Protein AF-A0A386C8Z5-F1 (afdb_monomer_lite)

Sequence (98 aa):
MGLDPDLYPLLASSQTVTGGSNVIGLQDPTLDGLLRAARGPGTPPERAAAYAALQKQLAKGRYVLPLAFADESIVVRDTLQGAAISQVADRLIDFGMC

Radius of gyration: 17.67 Å; chains: 1; bounding box: 36×41×45 Å

pLDDT: mean 73.87, std 17.65, range [33.0, 93.44]

Secondary structure (DSSP, 8-state):
-------HHHH-GGGSSTT-S-TT----HHHHHHHHHHTS---HHHHHHHHHHHHHHHTTS-------PPP------TT--S-----TTS--------

Foldseek 3Di:
DWDDDQCCQQAALVQLDVPGNVVLNHDDVVLNVLSCQLPDDDDPVSNVVSVVVNVVVVVVDPSDDCPDDDDDDDDDDPPDDDDDDDDPRDDDDDPDDD

Structure (mmCIF, N/CA/C/O backbone):
data_AF-A0A386C8Z5-F1
#
_entry.id   AF-A0A386C8Z5-F1
#
loop_
_atom_site.group_PDB
_atom_site.id
_atom_site.type_symbol
_atom_site.label_atom_id
_atom_site.label_alt_id
_atom_site.label_comp_id
_atom_site.label_asym_id
_atom_site.label_entity_id
_atom_site.label_seq_id
_atom_site.pdbx_PDB_ins_code
_atom_site.Cartn_x
_atom_site.Cartn_y
_atom_site.Cartn_z
_atom_site.occupancy
_atom_site.B_iso_or_equiv
_atom_site.auth_seq_id
_atom_site.auth_comp_id
_atom_site.auth_asym_id
_atom_site.auth_atom_id
_atom_site.pdbx_PDB_model_num
ATOM 1 N N . MET A 1 1 ? -14.248 13.369 -0.436 1.00 38.34 1 MET A N 1
ATOM 2 C CA . MET A 1 1 ? -13.392 12.955 -1.570 1.00 38.34 1 MET A CA 1
ATOM 3 C C . MET A 1 1 ? -12.154 12.343 -0.944 1.00 38.34 1 MET A C 1
ATOM 5 O O . MET A 1 1 ? -11.332 13.094 -0.443 1.00 38.34 1 MET A O 1
ATOM 9 N N . GLY A 1 2 ? -12.129 11.016 -0.807 1.00 48.78 2 GLY A N 1
ATOM 10 C CA . GLY A 1 2 ? -11.184 10.321 0.070 1.00 48.78 2 GLY A CA 1
ATOM 11 C C . GLY A 1 2 ? -9.733 10.498 -0.365 1.00 48.78 2 GLY A C 1
ATOM 12 O O . GLY A 1 2 ? -9.433 10.443 -1.558 1.00 48.78 2 GLY A O 1
ATOM 13 N N . LEU A 1 3 ? -8.858 10.726 0.614 1.00 58.91 3 LEU A N 1
ATOM 14 C CA . LEU A 1 3 ? -7.425 10.517 0.463 1.00 58.91 3 LEU A CA 1
ATOM 15 C C . LEU A 1 3 ? -7.232 9.030 0.165 1.00 58.91 3 LEU A C 1
ATOM 17 O O . LEU A 1 3 ? -7.591 8.180 0.979 1.00 58.91 3 LEU A O 1
ATOM 21 N N . ASP A 1 4 ? -6.744 8.710 -1.028 1.00 68.88 4 ASP A N 1
ATOM 22 C CA . ASP A 1 4 ? -6.386 7.334 -1.3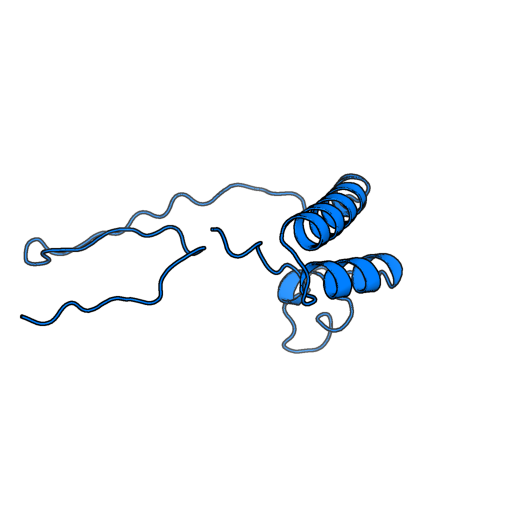33 1.00 68.88 4 ASP A CA 1
ATOM 23 C C . ASP A 1 4 ? -5.258 6.898 -0.365 1.00 68.88 4 ASP A C 1
ATOM 25 O O . ASP A 1 4 ? -4.327 7.680 -0.136 1.00 68.88 4 ASP A O 1
ATOM 29 N N . PRO A 1 5 ? -5.330 5.701 0.244 1.00 75.31 5 PRO A N 1
ATOM 30 C CA . PRO A 1 5 ? -4.392 5.297 1.288 1.00 75.31 5 PRO A CA 1
ATOM 31 C C . PRO A 1 5 ? -2.971 5.111 0.737 1.00 75.31 5 PRO A C 1
ATOM 33 O O . PRO A 1 5 ? -2.735 4.246 -0.107 1.00 75.31 5 PRO A O 1
ATOM 36 N N . ASP A 1 6 ? -2.007 5.880 1.256 1.00 84.38 6 ASP A N 1
ATOM 37 C CA . ASP A 1 6 ? -0.601 5.787 0.847 1.00 84.38 6 ASP A CA 1
ATOM 38 C C . ASP A 1 6 ? 0.078 4.554 1.467 1.00 84.38 6 ASP A C 1
ATOM 40 O O . ASP A 1 6 ? 0.386 4.512 2.659 1.00 84.38 6 ASP A O 1
ATOM 44 N N . LEU A 1 7 ? 0.332 3.541 0.635 1.00 86.62 7 LEU A N 1
ATOM 45 C CA . LEU A 1 7 ? 1.005 2.300 1.032 1.00 86.62 7 LEU A CA 1
ATOM 46 C C . LEU A 1 7 ? 2.537 2.383 0.952 1.00 86.62 7 LEU A C 1
ATOM 48 O O . LEU A 1 7 ? 3.219 1.437 1.358 1.00 86.62 7 LEU A O 1
ATOM 52 N N . TYR A 1 8 ? 3.099 3.482 0.434 1.00 89.06 8 TYR A N 1
ATOM 53 C CA . TYR A 1 8 ? 4.544 3.629 0.254 1.00 89.06 8 TYR A CA 1
ATOM 54 C C . TYR A 1 8 ? 5.342 3.387 1.549 1.00 89.06 8 TYR A C 1
ATOM 56 O O . TYR A 1 8 ? 6.312 2.627 1.490 1.00 89.06 8 TYR A O 1
ATOM 64 N N . PRO A 1 9 ? 4.962 3.944 2.722 1.00 87.81 9 PRO A N 1
ATOM 65 C CA . PRO A 1 9 ? 5.714 3.731 3.962 1.00 87.81 9 PRO A CA 1
ATOM 66 C C . PRO A 1 9 ? 5.798 2.258 4.382 1.00 87.81 9 PRO A C 1
ATOM 68 O O . PRO A 1 9 ? 6.782 1.847 4.989 1.00 87.81 9 PRO A O 1
ATOM 71 N N . LEU A 1 10 ? 4.787 1.455 4.041 1.00 86.75 10 LEU A N 1
ATOM 72 C CA . LEU A 1 10 ? 4.677 0.064 4.479 1.00 86.75 10 LEU A CA 1
ATOM 73 C C . LEU A 1 10 ? 5.362 -0.921 3.529 1.00 86.75 10 LEU A C 1
ATOM 75 O O . LEU A 1 10 ? 5.848 -1.954 3.980 1.00 86.75 10 LEU A O 1
ATOM 79 N N . LEU A 1 11 ? 5.375 -0.636 2.222 1.00 88.06 11 LEU A N 1
ATOM 80 C CA . LEU A 1 11 ? 5.729 -1.632 1.202 1.00 88.06 11 LEU A CA 1
ATOM 81 C C . LEU A 1 11 ? 6.925 -1.263 0.324 1.00 88.06 11 LEU A C 1
ATOM 83 O O . LEU A 1 11 ? 7.456 -2.145 -0.346 1.00 88.06 11 LEU A O 1
ATOM 87 N N . ALA A 1 12 ? 7.352 0.003 0.288 1.00 90.38 12 ALA A N 1
ATOM 88 C CA . ALA A 1 12 ? 8.450 0.395 -0.590 1.00 90.38 12 ALA A CA 1
ATOM 89 C C . ALA A 1 12 ? 9.769 -0.264 -0.159 1.00 90.38 12 ALA A C 1
ATOM 91 O O . ALA A 1 12 ? 10.078 -0.336 1.035 1.00 90.38 12 ALA A O 1
ATOM 92 N N . SER A 1 13 ? 10.604 -0.664 -1.119 1.00 89.56 13 SER A N 1
ATOM 93 C CA . SER A 1 13 ? 11.907 -1.290 -0.840 1.00 89.56 13 SER A CA 1
ATOM 94 C C . SER A 1 13 ? 12.821 -0.362 -0.032 1.00 89.56 13 SER A C 1
ATOM 96 O O . SER A 1 13 ? 13.585 -0.800 0.820 1.00 89.56 13 SER A O 1
ATOM 98 N N . SER A 1 14 ? 12.696 0.957 -0.228 1.00 88.12 14 SER A N 1
ATOM 99 C CA . SER A 1 14 ? 13.428 1.967 0.559 1.00 88.12 14 SER A CA 1
ATOM 100 C C . SER A 1 14 ? 13.106 1.952 2.061 1.00 88.12 14 SER A C 1
ATOM 102 O O . SER A 1 14 ? 13.820 2.572 2.843 1.00 88.12 14 SER A O 1
ATOM 104 N N . GLN A 1 15 ? 12.036 1.268 2.471 1.00 89.88 15 GLN A N 1
ATOM 105 C CA . GLN A 1 15 ? 11.581 1.184 3.857 1.00 89.88 15 GLN A CA 1
ATOM 106 C C . GLN A 1 15 ? 12.059 -0.093 4.568 1.00 89.88 15 GLN A C 1
ATOM 108 O O . GLN A 1 15 ? 11.593 -0.363 5.670 1.00 89.88 15 GLN A O 1
ATOM 113 N N . THR A 1 16 ? 12.975 -0.879 3.980 1.00 84.12 16 THR A N 1
ATOM 114 C CA . THR A 1 16 ? 13.557 -2.078 4.625 1.00 84.12 16 THR A CA 1
ATOM 115 C C . THR A 1 16 ? 14.782 -1.775 5.498 1.00 84.12 16 THR A C 1
ATOM 117 O O . THR A 1 16 ? 15.369 -2.686 6.078 1.00 84.12 16 THR A O 1
ATOM 120 N N . VAL A 1 17 ? 15.234 -0.518 5.545 1.00 83.00 17 VAL A N 1
ATOM 121 C CA . VAL A 1 17 ? 16.381 -0.086 6.363 1.00 83.00 17 VAL A CA 1
ATOM 122 C C . VAL A 1 17 ? 15.991 0.063 7.835 1.00 83.00 17 VAL A C 1
ATOM 124 O O . VAL A 1 17 ? 14.812 0.202 8.153 1.00 83.00 17 VAL A O 1
ATOM 127 N N . THR A 1 18 ? 16.972 0.078 8.743 1.00 71.69 18 THR A N 1
ATOM 128 C CA . THR A 1 18 ? 16.745 0.323 10.178 1.00 71.69 18 THR A CA 1
ATOM 129 C C . THR A 1 18 ? 15.896 1.585 10.384 1.00 71.69 18 THR A C 1
ATOM 131 O O . THR A 1 18 ? 16.317 2.678 10.013 1.00 71.69 18 THR A O 1
ATOM 134 N N . GLY A 1 19 ? 14.705 1.427 10.974 1.00 73.94 19 GLY A N 1
ATOM 135 C CA . GLY A 1 19 ? 13.735 2.509 11.198 1.00 73.94 19 GLY A CA 1
ATOM 136 C C . GLY A 1 19 ? 12.646 2.659 10.124 1.00 73.94 19 GLY A C 1
ATOM 137 O O . GLY A 1 19 ? 11.739 3.467 10.306 1.00 73.94 19 GLY A O 1
ATOM 138 N N . GLY A 1 20 ? 12.699 1.895 9.031 1.00 80.00 20 GLY A N 1
ATOM 139 C CA . GLY A 1 20 ? 11.635 1.823 8.027 1.00 80.00 20 GLY A CA 1
ATOM 140 C C . GLY A 1 20 ? 10.514 0.849 8.412 1.00 80.00 20 GLY A C 1
ATOM 141 O O . GLY A 1 20 ? 10.702 -0.036 9.247 1.00 80.00 20 GLY A O 1
ATOM 142 N N . SER A 1 21 ? 9.326 1.024 7.820 1.00 85.62 21 SER A N 1
ATOM 143 C CA . SER A 1 21 ? 8.121 0.254 8.193 1.00 85.62 21 SER A CA 1
ATOM 144 C C . SER A 1 21 ? 7.861 -0.983 7.322 1.00 85.62 21 SER A C 1
ATOM 146 O O . SER A 1 21 ? 6.912 -1.724 7.578 1.00 85.62 21 SER A O 1
ATOM 148 N N . ASN A 1 22 ? 8.716 -1.262 6.331 1.00 82.88 22 ASN A N 1
ATOM 149 C CA . ASN A 1 22 ? 8.653 -2.496 5.546 1.00 82.88 22 ASN A CA 1
ATOM 150 C C . ASN A 1 22 ? 9.363 -3.631 6.297 1.00 82.88 22 ASN A C 1
ATOM 152 O O . ASN A 1 22 ? 10.487 -4.032 5.989 1.00 82.88 22 ASN A O 1
ATOM 156 N N . VAL A 1 23 ? 8.671 -4.141 7.315 1.00 82.25 23 VAL A N 1
ATOM 157 C CA . VAL A 1 23 ? 9.150 -5.205 8.212 1.00 82.25 23 VAL A CA 1
ATOM 158 C C . VAL A 1 23 ? 9.202 -6.585 7.552 1.00 82.25 23 VAL A C 1
ATOM 160 O O . VAL A 1 23 ? 9.830 -7.497 8.081 1.00 82.25 23 VAL A O 1
ATOM 163 N N . ILE A 1 24 ? 8.558 -6.744 6.392 1.00 81.94 24 ILE A N 1
ATOM 164 C CA . ILE A 1 24 ? 8.550 -7.993 5.618 1.00 81.94 24 ILE A CA 1
ATOM 165 C C . ILE A 1 24 ? 9.759 -8.113 4.678 1.00 81.94 24 ILE A C 1
ATOM 167 O O . ILE A 1 24 ? 9.928 -9.149 4.038 1.00 81.94 24 ILE A O 1
ATOM 171 N N . GLY A 1 25 ? 10.595 -7.072 4.576 1.00 82.31 25 GLY A N 1
ATOM 172 C CA . GLY A 1 25 ? 11.783 -7.080 3.721 1.00 82.31 25 GLY A CA 1
ATOM 173 C C . GLY A 1 25 ? 11.463 -7.094 2.224 1.00 82.31 25 GLY A C 1
ATOM 174 O O . GLY A 1 25 ? 12.264 -7.591 1.435 1.00 82.31 25 GLY A O 1
ATOM 175 N N . LEU A 1 26 ? 10.293 -6.588 1.821 1.00 85.06 26 LEU A N 1
ATOM 176 C CA . LEU A 1 26 ? 9.858 -6.608 0.427 1.00 85.06 26 LEU A CA 1
ATOM 177 C C . LEU A 1 26 ? 10.760 -5.719 -0.433 1.00 85.06 26 LEU A C 1
ATOM 179 O O . LEU A 1 26 ? 10.887 -4.527 -0.163 1.00 85.06 26 LEU A O 1
ATOM 183 N N . GLN A 1 27 ? 11.353 -6.304 -1.474 1.00 87.50 27 GLN A N 1
ATOM 184 C CA . GLN A 1 27 ? 12.177 -5.601 -2.452 1.00 87.50 27 GLN A CA 1
ATOM 185 C C . GLN A 1 27 ? 11.688 -5.917 -3.867 1.00 87.50 27 GLN A C 1
ATOM 187 O O . GLN A 1 27 ? 12.002 -6.966 -4.426 1.00 87.50 27 GLN A O 1
ATOM 192 N N . ASP A 1 28 ? 10.891 -5.015 -4.437 1.00 88.12 28 ASP A N 1
ATOM 193 C CA . ASP A 1 28 ? 10.344 -5.152 -5.789 1.00 88.12 28 ASP A CA 1
ATOM 194 C C . ASP A 1 28 ? 10.371 -3.783 -6.499 1.00 88.12 28 ASP A C 1
ATOM 196 O O . ASP A 1 28 ? 9.550 -2.909 -6.202 1.00 88.12 28 ASP A O 1
ATOM 200 N N . PRO A 1 29 ? 11.286 -3.571 -7.465 1.00 89.56 29 PRO A N 1
ATOM 201 C CA . PRO A 1 29 ? 11.421 -2.287 -8.150 1.00 89.56 29 PRO A CA 1
ATOM 202 C C . PRO A 1 29 ? 10.215 -1.950 -9.041 1.00 89.56 29 PRO A C 1
ATOM 204 O O . PRO A 1 29 ? 9.946 -0.773 -9.296 1.00 89.56 29 PRO A O 1
ATOM 207 N N . THR A 1 30 ? 9.473 -2.962 -9.506 1.00 90.06 30 THR A N 1
ATOM 208 C CA . THR A 1 30 ? 8.235 -2.758 -10.272 1.00 90.06 30 THR A CA 1
ATOM 209 C C . THR A 1 30 ? 7.145 -2.232 -9.346 1.00 90.06 30 THR A C 1
ATOM 211 O O . THR A 1 30 ? 6.469 -1.254 -9.674 1.00 90.06 30 THR A O 1
ATOM 214 N N . LEU A 1 31 ? 7.014 -2.833 -8.160 1.00 90.44 31 LEU A N 1
ATOM 215 C CA . LEU A 1 31 ? 6.092 -2.362 -7.131 1.00 90.44 31 LEU A CA 1
ATOM 216 C C . LEU A 1 31 ? 6.456 -0.954 -6.637 1.00 90.44 31 LEU A C 1
ATOM 218 O O . LEU A 1 31 ? 5.568 -0.115 -6.518 1.00 90.44 31 LEU A O 1
ATOM 222 N N . ASP A 1 32 ? 7.741 -0.647 -6.445 1.00 91.25 32 ASP A N 1
ATOM 223 C CA . ASP A 1 32 ? 8.203 0.701 -6.079 1.00 91.25 32 ASP A CA 1
ATOM 224 C C . ASP A 1 32 ? 7.805 1.764 -7.115 1.00 91.25 32 ASP A C 1
ATOM 226 O O . ASP A 1 32 ? 7.487 2.907 -6.772 1.00 91.25 32 ASP A O 1
ATOM 230 N N . GLY A 1 33 ? 7.820 1.409 -8.404 1.00 93.00 33 GLY A N 1
ATOM 231 C CA . GLY A 1 33 ? 7.306 2.261 -9.476 1.00 93.00 33 GLY A CA 1
ATOM 232 C C . GLY A 1 33 ? 5.817 2.570 -9.306 1.00 93.00 33 GLY A C 1
ATOM 233 O O . GLY A 1 33 ? 5.418 3.733 -9.365 1.00 93.00 33 GLY A O 1
ATOM 234 N N . LEU A 1 34 ? 5.011 1.545 -9.027 1.00 92.94 34 LEU A N 1
ATOM 235 C CA . LEU A 1 34 ? 3.563 1.676 -8.840 1.00 92.94 34 LEU A CA 1
ATOM 236 C C . LEU A 1 34 ? 3.201 2.446 -7.563 1.00 92.94 34 LEU A C 1
ATOM 238 O O . LEU A 1 34 ? 2.309 3.290 -7.600 1.00 92.94 34 LEU A O 1
ATOM 242 N N . LEU A 1 35 ? 3.920 2.215 -6.461 1.00 91.75 35 LEU A N 1
ATOM 243 C CA . LEU A 1 35 ? 3.740 2.948 -5.204 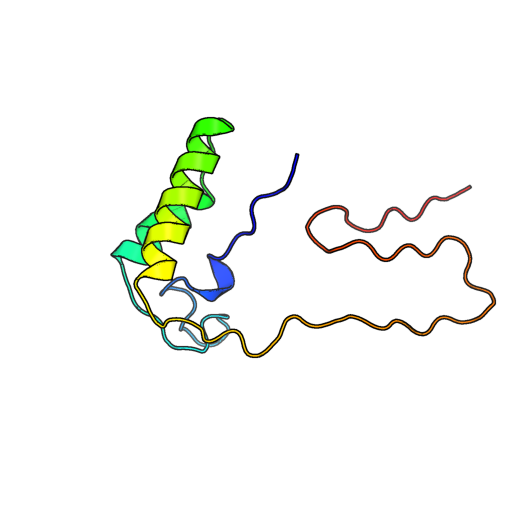1.00 91.75 35 LEU A CA 1
ATOM 244 C C . LEU A 1 35 ? 4.018 4.446 -5.385 1.00 91.75 35 LEU A C 1
ATOM 246 O O . LEU A 1 35 ? 3.254 5.279 -4.902 1.00 91.75 35 LEU A O 1
ATOM 250 N N . ARG A 1 36 ? 5.076 4.809 -6.126 1.00 93.44 36 ARG A N 1
ATOM 251 C CA . ARG A 1 36 ? 5.368 6.216 -6.457 1.00 93.44 36 ARG A CA 1
ATOM 252 C C . ARG A 1 36 ? 4.308 6.840 -7.358 1.00 93.44 36 ARG A C 1
ATOM 254 O O . ARG A 1 36 ? 3.950 7.993 -7.140 1.00 93.44 36 ARG A O 1
ATOM 261 N N . ALA A 1 37 ? 3.807 6.097 -8.343 1.00 90.88 37 ALA A N 1
ATOM 262 C CA . ALA A 1 37 ? 2.764 6.584 -9.241 1.00 90.88 37 ALA A CA 1
ATOM 263 C C . ALA A 1 37 ? 1.437 6.831 -8.503 1.00 90.88 37 ALA A C 1
ATOM 265 O O . ALA A 1 37 ? 0.807 7.860 -8.719 1.00 90.88 37 ALA A O 1
ATOM 266 N N . ALA A 1 38 ? 1.041 5.931 -7.596 1.00 89.19 38 ALA A N 1
ATOM 267 C CA . ALA A 1 38 ? -0.208 6.043 -6.840 1.00 89.19 38 ALA A CA 1
ATOM 268 C C . ALA A 1 38 ? -0.243 7.265 -5.902 1.00 89.19 38 ALA A C 1
ATOM 270 O O . ALA A 1 38 ? -1.287 7.894 -5.753 1.00 89.19 38 ALA A O 1
ATOM 271 N N . ARG A 1 39 ? 0.899 7.647 -5.313 1.00 88.62 39 ARG A N 1
ATOM 272 C CA . ARG A 1 39 ? 1.018 8.850 -4.464 1.00 88.62 39 ARG A CA 1
ATOM 273 C C . ARG A 1 39 ? 1.335 10.140 -5.230 1.00 88.62 39 ARG A C 1
ATOM 275 O O . ARG A 1 39 ? 1.455 11.201 -4.616 1.00 88.62 39 ARG A O 1
ATOM 282 N N . GLY A 1 40 ? 1.563 10.043 -6.538 1.00 85.81 40 GLY A N 1
ATOM 283 C CA . GLY A 1 40 ? 1.888 11.184 -7.385 1.00 85.81 40 GLY A CA 1
ATOM 284 C C . GLY A 1 40 ? 0.690 12.122 -7.584 1.00 85.81 40 GLY A C 1
ATOM 285 O O . GLY A 1 40 ? -0.461 11.719 -7.399 1.00 85.81 40 GLY A O 1
ATOM 286 N N . PRO A 1 41 ? 0.930 13.386 -7.970 1.00 86.00 41 PRO A N 1
ATOM 287 C CA . PRO A 1 41 ? -0.147 14.295 -8.341 1.00 86.00 41 PRO A CA 1
ATOM 288 C C . PRO A 1 41 ? -0.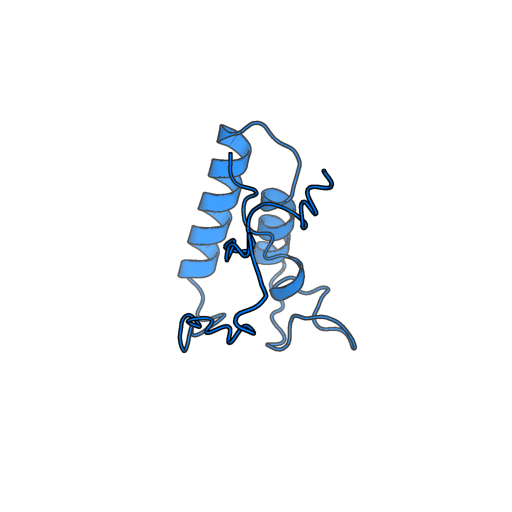859 13.807 -9.614 1.00 86.00 41 PRO A C 1
ATOM 290 O O . PRO A 1 41 ? -0.237 13.220 -10.496 1.00 86.00 41 PRO A O 1
ATOM 293 N N . GLY A 1 42 ? -2.156 14.093 -9.729 1.00 86.06 42 GLY A N 1
ATOM 294 C CA . GLY A 1 42 ? -2.953 13.751 -10.906 1.00 86.06 42 GLY A CA 1
ATOM 295 C C . GLY A 1 42 ? -4.424 14.121 -10.743 1.00 86.06 42 GLY A C 1
ATOM 296 O O . GLY A 1 42 ? -4.906 14.377 -9.633 1.00 86.06 42 GLY A O 1
ATOM 297 N N . THR A 1 43 ? -5.151 14.142 -11.855 1.00 88.88 43 THR A N 1
ATOM 298 C CA . THR A 1 43 ? -6.611 14.268 -11.867 1.00 88.88 43 THR A CA 1
ATOM 299 C C . THR A 1 43 ? -7.264 13.051 -11.189 1.00 88.88 43 THR A C 1
ATOM 301 O O . THR A 1 43 ? -6.658 11.978 -11.122 1.00 88.88 43 THR A O 1
ATOM 304 N N . PRO A 1 44 ? -8.512 13.159 -10.691 1.00 86.81 44 PRO A N 1
ATOM 305 C CA . PRO A 1 44 ? -9.215 12.022 -10.093 1.0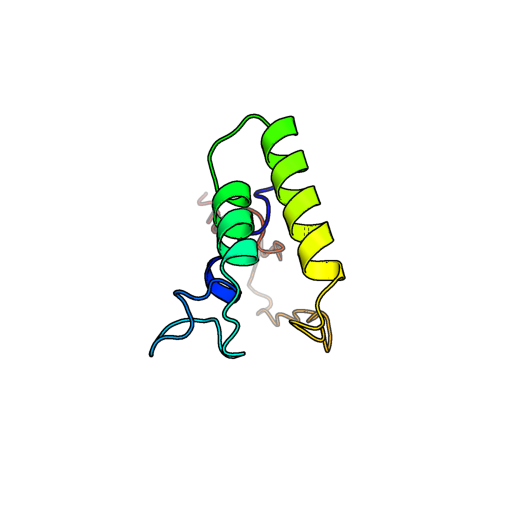0 86.81 44 PRO A CA 1
ATOM 306 C C . PRO A 1 44 ? -9.189 10.717 -10.922 1.00 86.81 44 PRO A C 1
ATOM 308 O O . PRO A 1 44 ? -8.888 9.676 -10.336 1.00 86.81 44 PRO A O 1
ATOM 311 N N . PRO A 1 45 ? -9.437 10.718 -12.252 1.00 87.94 45 PRO A N 1
ATOM 312 C CA . PRO A 1 45 ? -9.355 9.490 -13.045 1.00 87.94 45 PRO A CA 1
ATOM 313 C C . PRO A 1 45 ? -7.926 8.942 -13.174 1.00 87.94 45 PRO A C 1
ATOM 315 O O . PRO A 1 45 ? -7.747 7.725 -13.180 1.00 87.94 45 PRO A O 1
ATOM 318 N N . GLU A 1 46 ? -6.906 9.802 -13.234 1.00 89.31 46 GLU A N 1
ATOM 319 C CA . GLU A 1 46 ? -5.502 9.372 -13.294 1.00 89.31 46 GLU A CA 1
ATOM 320 C C . GLU A 1 46 ? -5.071 8.697 -11.990 1.00 89.31 46 GLU A C 1
ATOM 322 O O . GLU A 1 46 ? -4.471 7.621 -12.025 1.00 89.31 46 GLU A O 1
ATOM 327 N N . ARG A 1 47 ? -5.444 9.270 -10.836 1.00 86.81 47 ARG A N 1
ATOM 328 C CA . ARG A 1 47 ? -5.157 8.648 -9.536 1.00 86.81 47 ARG A CA 1
ATOM 329 C C . ARG A 1 47 ? -5.880 7.316 -9.378 1.00 86.81 47 ARG A C 1
ATOM 331 O O . ARG A 1 47 ? -5.262 6.336 -8.972 1.00 86.81 47 ARG A O 1
ATOM 338 N N . ALA A 1 48 ? -7.157 7.251 -9.758 1.00 87.44 48 ALA A N 1
ATOM 339 C CA . ALA A 1 48 ? -7.929 6.011 -9.719 1.00 87.44 48 ALA A CA 1
ATOM 340 C C . ALA A 1 48 ? -7.294 4.912 -10.591 1.00 87.44 48 ALA A C 1
ATOM 342 O O . ALA A 1 48 ? -7.199 3.760 -10.165 1.00 87.44 48 ALA A O 1
ATOM 343 N N . ALA A 1 49 ? -6.805 5.258 -11.786 1.00 91.69 49 ALA A N 1
ATOM 344 C CA . ALA A 1 49 ? -6.100 4.318 -12.653 1.00 91.69 49 ALA A CA 1
ATOM 345 C C . ALA A 1 49 ? -4.764 3.851 -12.047 1.00 91.69 49 ALA A C 1
ATOM 347 O O . ALA A 1 49 ? -4.465 2.653 -12.083 1.00 91.69 49 ALA A O 1
ATOM 348 N N . ALA A 1 50 ? -3.988 4.763 -11.450 1.00 91.31 50 ALA A N 1
ATOM 349 C CA . ALA A 1 50 ? -2.732 4.439 -10.773 1.00 91.31 50 ALA A CA 1
ATOM 350 C C . ALA A 1 50 ? -2.955 3.498 -9.575 1.00 91.31 50 ALA A C 1
ATOM 352 O O . ALA A 1 50 ? -2.2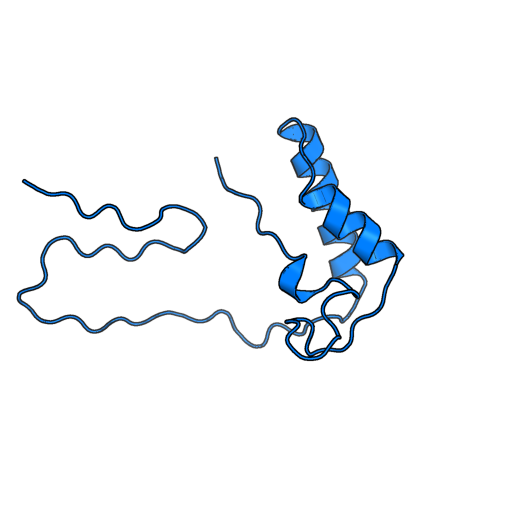69 2.481 -9.445 1.00 91.31 50 ALA A O 1
ATOM 353 N N . TYR A 1 51 ? -3.974 3.768 -8.755 1.00 89.38 51 TYR A N 1
ATOM 354 C CA . TYR A 1 51 ? -4.361 2.895 -7.646 1.00 89.38 51 TYR A CA 1
ATOM 355 C C . TYR A 1 51 ? -4.878 1.536 -8.116 1.00 89.38 51 TYR A C 1
ATOM 357 O O . TYR A 1 51 ? -4.495 0.511 -7.555 1.00 89.38 51 TYR A O 1
ATOM 365 N N . ALA A 1 52 ? -5.690 1.489 -9.174 1.00 91.00 52 ALA A N 1
ATOM 366 C CA . ALA A 1 52 ? -6.161 0.225 -9.733 1.00 91.00 52 ALA A CA 1
ATOM 367 C C . ALA A 1 52 ? -5.000 -0.637 -10.263 1.00 91.00 52 ALA A C 1
ATOM 369 O O . ALA A 1 52 ? -5.016 -1.861 -10.119 1.00 91.00 52 ALA A O 1
ATOM 370 N N . ALA A 1 53 ? -3.977 -0.021 -10.863 1.00 92.31 53 ALA A N 1
ATOM 371 C CA . ALA A 1 53 ? -2.769 -0.722 -11.293 1.00 92.31 53 ALA A CA 1
ATOM 372 C C . ALA A 1 53 ? -1.972 -1.273 -10.098 1.00 92.31 53 ALA A C 1
ATOM 374 O O . ALA A 1 53 ? -1.571 -2.440 -10.120 1.00 92.31 53 ALA A O 1
ATOM 375 N N . LEU A 1 54 ? -1.813 -0.475 -9.036 1.00 90.25 54 LEU A N 1
ATOM 376 C CA . LEU A 1 54 ? -1.183 -0.902 -7.786 1.00 90.25 54 LEU A CA 1
ATOM 377 C C . LEU A 1 54 ? -1.930 -2.088 -7.154 1.00 90.25 54 LEU A C 1
ATOM 379 O O . LEU A 1 54 ? -1.318 -3.111 -6.860 1.00 90.25 54 LEU A O 1
ATOM 383 N N . GLN A 1 55 ? -3.256 -2.005 -7.024 1.00 87.69 55 GLN A N 1
ATOM 384 C CA . GLN A 1 55 ? -4.087 -3.081 -6.470 1.00 87.69 55 GLN A CA 1
ATOM 385 C C . GLN A 1 55 ? -3.977 -4.377 -7.280 1.00 87.69 55 GLN A C 1
ATOM 387 O O . GLN A 1 55 ? -3.830 -5.454 -6.705 1.00 87.69 55 GLN A O 1
ATOM 392 N N . LYS A 1 56 ? -3.985 -4.288 -8.617 1.00 89.75 56 LYS A N 1
ATOM 393 C CA . LYS A 1 56 ? -3.787 -5.453 -9.493 1.00 89.75 56 LYS A CA 1
ATOM 394 C C . LYS A 1 56 ? -2.425 -6.108 -9.289 1.00 89.75 56 LYS A C 1
ATOM 396 O O . LYS A 1 56 ? -2.333 -7.326 -9.405 1.00 89.75 56 LYS A O 1
ATOM 401 N N . GLN A 1 57 ? -1.375 -5.330 -9.026 1.00 88.12 57 GLN A N 1
ATOM 402 C CA . GLN A 1 57 ? -0.055 -5.888 -8.735 1.00 88.12 57 GLN A CA 1
ATOM 403 C C . GLN A 1 57 ? -0.020 -6.540 -7.350 1.00 88.12 57 GLN A C 1
ATOM 405 O O . GLN A 1 57 ? 0.460 -7.663 -7.222 1.00 88.12 57 GLN A O 1
ATOM 410 N N . LEU A 1 58 ? -0.589 -5.886 -6.335 1.00 84.62 58 LEU A N 1
ATOM 411 C CA . LEU A 1 58 ? -0.665 -6.426 -4.977 1.00 84.62 58 LEU A CA 1
ATOM 412 C C . LEU A 1 58 ? -1.460 -7.735 -4.919 1.00 84.62 58 LEU A C 1
ATOM 414 O O . LEU A 1 58 ? -1.042 -8.659 -4.233 1.00 84.62 58 LEU A O 1
ATOM 418 N N . ALA A 1 59 ? -2.539 -7.859 -5.696 1.00 83.56 59 ALA A N 1
ATOM 419 C CA . ALA A 1 59 ? -3.348 -9.077 -5.770 1.00 83.56 59 ALA A CA 1
ATOM 420 C C . ALA A 1 59 ? -2.604 -10.2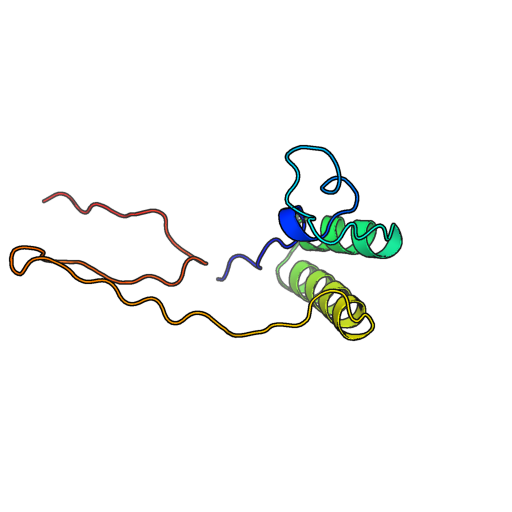90 -6.364 1.00 83.56 59 ALA A C 1
ATOM 422 O O . ALA A 1 59 ? -3.019 -11.428 -6.150 1.00 83.56 59 ALA A O 1
ATOM 423 N N . LYS A 1 60 ? -1.518 -10.072 -7.120 1.00 81.75 60 LYS A N 1
ATOM 424 C CA . LYS A 1 60 ? -0.702 -11.161 -7.686 1.00 81.75 60 LYS A CA 1
ATOM 425 C C . LYS A 1 60 ? 0.289 -11.737 -6.680 1.00 81.75 60 LYS A C 1
ATOM 427 O O . LYS A 1 60 ? 0.690 -12.889 -6.825 1.00 81.75 60 LYS A O 1
ATOM 432 N N . GLY A 1 61 ? 0.724 -10.941 -5.707 1.00 68.12 61 GLY A N 1
ATOM 433 C CA . GLY A 1 61 ? 1.713 -11.365 -4.726 1.00 68.12 61 GLY A CA 1
ATOM 434 C C . GLY A 1 61 ? 1.084 -11.762 -3.397 1.00 68.12 61 GLY A C 1
ATOM 435 O O . GLY A 1 61 ? 0.079 -11.210 -2.965 1.00 68.12 61 GLY A O 1
ATOM 436 N N . ARG A 1 62 ? 1.720 -12.700 -2.693 1.00 65.69 62 ARG A N 1
ATOM 437 C CA . ARG A 1 62 ? 1.425 -12.992 -1.279 1.00 65.69 62 ARG A CA 1
ATOM 438 C C . ARG A 1 62 ? 2.309 -12.116 -0.388 1.00 65.69 62 ARG A C 1
ATOM 440 O O . ARG A 1 62 ? 3.128 -12.637 0.358 1.00 65.69 62 ARG A O 1
ATOM 447 N N . TYR A 1 63 ? 2.200 -10.794 -0.527 1.00 64.81 63 TYR A N 1
ATOM 448 C CA . TYR A 1 63 ? 3.063 -9.843 0.191 1.00 64.81 63 TYR A CA 1
ATOM 449 C C . TYR A 1 63 ? 2.658 -9.672 1.659 1.00 64.81 63 TYR A C 1
ATOM 451 O O . TYR A 1 63 ? 3.509 -9.569 2.534 1.00 64.81 63 TYR A O 1
ATOM 459 N N . VAL A 1 64 ? 1.355 -9.674 1.936 1.00 61.53 64 VAL A N 1
ATOM 460 C CA . VAL A 1 64 ? 0.795 -9.541 3.283 1.00 61.53 64 VAL A CA 1
ATOM 461 C C . VAL A 1 64 ? -0.375 -10.508 3.387 1.00 61.53 64 VAL A C 1
ATOM 463 O O . VAL A 1 64 ? -1.199 -10.573 2.476 1.00 61.53 64 VAL A O 1
ATOM 466 N N . LEU A 1 65 ? -0.443 -11.270 4.477 1.00 56.34 65 LEU A N 1
ATOM 467 C CA . LEU A 1 65 ? -1.631 -12.040 4.831 1.00 56.34 65 LEU A CA 1
ATOM 468 C C . LEU A 1 65 ? -2.415 -11.214 5.861 1.00 56.34 65 LEU A C 1
ATOM 470 O O . LEU A 1 65 ? -1.961 -11.118 7.003 1.00 56.34 65 LEU A O 1
ATOM 474 N N . PRO A 1 66 ? -3.544 -10.580 5.496 1.00 56.50 66 PRO A N 1
ATOM 475 C CA . PRO A 1 66 ? -4.346 -9.848 6.465 1.00 56.50 66 PRO A CA 1
ATOM 476 C C . PRO A 1 66 ? -4.906 -10.845 7.483 1.00 56.50 66 PRO A C 1
ATOM 478 O O . PRO A 1 66 ? -5.702 -11.711 7.127 1.00 56.50 66 PRO A O 1
ATOM 481 N N . LEU A 1 67 ? -4.447 -10.762 8.734 1.00 54.59 67 LEU A N 1
ATOM 482 C CA . LEU A 1 67 ? -4.887 -11.665 9.803 1.00 54.59 67 LEU A CA 1
ATOM 483 C C . LEU A 1 67 ? -6.270 -11.273 10.339 1.00 54.59 67 LEU A C 1
ATOM 485 O O . LEU A 1 67 ? -7.077 -12.147 10.637 1.00 54.59 67 LEU A O 1
ATOM 489 N N . ALA A 1 68 ? -6.542 -9.969 10.439 1.00 56.56 68 ALA A N 1
ATOM 490 C CA . ALA A 1 68 ? -7.829 -9.401 10.825 1.00 56.56 68 ALA A CA 1
ATOM 491 C C . ALA A 1 68 ? -7.873 -7.903 10.482 1.00 56.56 68 ALA A C 1
ATOM 493 O O . ALA A 1 68 ? -6.830 -7.257 10.365 1.00 56.56 68 ALA A O 1
ATOM 494 N N . PHE A 1 69 ? -9.081 -7.353 10.378 1.00 58.84 69 PHE A N 1
ATOM 495 C CA . PHE A 1 69 ? -9.306 -5.915 10.506 1.00 58.84 69 PHE A CA 1
ATOM 496 C C . PHE A 1 69 ? -9.593 -5.629 11.981 1.00 58.84 69 PHE A C 1
ATOM 498 O O . PHE A 1 69 ? -10.426 -6.311 12.579 1.00 58.84 69 PHE A O 1
ATOM 505 N N . ALA A 1 70 ? -8.861 -4.690 12.581 1.00 53.69 70 ALA A N 1
ATOM 506 C CA . ALA A 1 70 ? -9.052 -4.343 13.984 1.00 53.69 70 ALA A CA 1
ATOM 507 C C . ALA A 1 70 ? -10.365 -3.570 14.160 1.00 53.69 70 ALA A C 1
ATOM 509 O O . ALA A 1 70 ? -10.613 -2.601 13.443 1.00 53.69 70 ALA A O 1
ATOM 510 N N . ASP A 1 71 ? -11.176 -4.001 15.122 1.00 53.75 71 ASP A N 1
ATOM 511 C CA . ASP A 1 71 ? -12.289 -3.216 15.647 1.00 53.75 71 ASP A CA 1
ATOM 512 C C . ASP A 1 71 ? -11.754 -2.410 16.841 1.00 53.75 71 ASP A C 1
ATOM 514 O O . ASP A 1 71 ? -11.196 -2.981 17.783 1.00 53.75 71 ASP A O 1
ATOM 518 N N . GLU A 1 72 ? -11.824 -1.080 16.773 1.00 60.84 72 GLU A N 1
ATOM 519 C CA . GLU A 1 72 ? -11.306 -0.202 17.826 1.00 60.84 72 GLU A CA 1
ATOM 520 C C . GLU A 1 72 ? -12.393 0.083 18.870 1.00 60.84 72 GLU A C 1
ATOM 522 O O . GLU A 1 72 ? -13.356 0.804 18.613 1.00 60.84 72 GLU A O 1
ATOM 527 N N . SER A 1 73 ? -12.220 -0.441 20.086 1.00 59.03 73 SER A N 1
ATOM 528 C CA . SER A 1 73 ? -13.068 -0.106 21.234 1.00 59.03 73 SER A CA 1
ATOM 529 C C . SER A 1 73 ? -12.431 1.002 22.077 1.00 59.03 73 SER A C 1
ATOM 531 O O . SER A 1 73 ? -11.331 0.816 22.604 1.00 59.03 73 SER A O 1
ATOM 533 N N . ILE A 1 74 ? -13.130 2.124 22.270 1.00 62.59 74 ILE A N 1
ATOM 534 C CA . ILE A 1 74 ? -12.676 3.234 23.122 1.00 62.59 74 ILE A CA 1
ATOM 535 C C . ILE A 1 74 ? -13.584 3.334 24.353 1.00 62.59 74 ILE A C 1
ATOM 537 O O . ILE A 1 74 ? -14.799 3.470 24.226 1.00 62.59 74 ILE A O 1
ATOM 541 N N . VAL A 1 75 ? -12.995 3.292 25.551 1.00 73.44 75 VAL A N 1
ATOM 542 C CA . VAL A 1 75 ? -13.708 3.530 26.816 1.00 73.44 75 VAL A CA 1
ATOM 543 C C . VAL A 1 75 ? -13.492 4.979 27.231 1.00 73.44 75 VAL A C 1
ATOM 545 O O . VAL A 1 75 ? -12.359 5.407 27.449 1.00 73.44 75 VAL A O 1
ATOM 548 N N . VAL A 1 76 ? -14.581 5.735 27.351 1.00 73.00 76 VAL A N 1
ATOM 549 C CA . VAL A 1 76 ? -14.554 7.152 27.735 1.00 73.00 76 VAL A CA 1
ATOM 550 C C . VAL A 1 76 ? -15.204 7.358 29.099 1.00 73.00 76 VAL A C 1
ATOM 552 O O . VAL A 1 76 ? -16.060 6.579 29.517 1.00 73.00 76 VAL A O 1
ATOM 555 N N . ARG A 1 77 ? -14.779 8.406 29.813 1.00 67.44 77 ARG A N 1
ATOM 556 C CA . ARG A 1 77 ? -15.467 8.853 31.032 1.00 67.44 77 ARG A CA 1
ATOM 557 C C . ARG A 1 77 ? -16.808 9.490 30.663 1.00 67.44 77 ARG A C 1
ATOM 559 O O . ARG A 1 77 ? -16.929 10.101 29.605 1.00 67.44 77 ARG A O 1
ATOM 566 N N . ASP A 1 78 ? -17.781 9.378 31.557 1.00 73.94 78 ASP A N 1
ATOM 567 C CA . ASP A 1 78 ? -19.150 9.893 31.407 1.00 73.94 78 ASP A CA 1
ATOM 568 C C . ASP A 1 78 ? -19.239 11.420 31.231 1.00 73.94 78 ASP A C 1
ATOM 570 O O . ASP A 1 78 ? -20.223 11.929 30.701 1.00 73.94 78 ASP A O 1
ATOM 574 N N . THR A 1 79 ? -18.198 12.155 31.625 1.00 80.38 79 THR A N 1
ATOM 575 C CA . THR A 1 79 ? -18.094 13.606 31.431 1.00 80.38 79 THR A CA 1
ATOM 576 C C . THR A 1 79 ? -17.694 14.021 30.014 1.00 80.38 79 THR A C 1
ATOM 578 O O . THR A 1 79 ? -17.716 15.215 29.708 1.00 80.38 79 THR A O 1
ATOM 581 N N . LEU A 1 80 ? -17.301 13.080 29.149 1.00 73.75 80 LEU A N 1
ATOM 582 C CA . LEU A 1 80 ? -16.879 13.387 27.788 1.00 73.75 80 LEU A CA 1
ATOM 583 C C . LEU A 1 80 ? -18.102 13.640 26.895 1.00 73.75 80 LEU A C 1
ATOM 585 O O . LEU A 1 80 ? -18.898 12.740 26.640 1.00 73.75 80 LEU A O 1
ATOM 589 N N . GLN A 1 81 ? -18.224 14.863 26.384 1.00 72.31 81 GLN A N 1
ATOM 590 C CA . GLN A 1 81 ? -19.240 15.245 25.403 1.00 72.31 81 GLN A CA 1
ATOM 591 C C . GLN A 1 81 ? -18.579 15.507 24.046 1.00 72.31 81 GLN A C 1
ATOM 593 O O . GLN A 1 81 ? -17.465 16.021 23.984 1.00 72.31 81 GLN A O 1
ATOM 598 N N . GLY A 1 82 ? -19.260 15.148 22.955 1.00 70.12 82 GLY A N 1
ATOM 599 C CA . GLY A 1 82 ? -18.801 15.446 21.591 1.00 70.12 82 GLY A CA 1
ATOM 600 C C . GLY A 1 82 ? -17.736 14.504 21.016 1.00 70.12 82 GLY A C 1
ATOM 601 O O . GLY A 1 82 ? -17.184 14.796 19.960 1.00 70.12 82 GLY A O 1
ATOM 602 N N . ALA A 1 83 ? -17.445 13.370 21.659 1.00 68.19 83 ALA A N 1
ATOM 603 C CA . ALA A 1 83 ? -16.529 12.382 21.094 1.00 68.19 83 ALA A CA 1
ATOM 604 C C . ALA A 1 83 ? -17.162 11.661 19.895 1.00 68.19 83 ALA A C 1
ATOM 606 O O . ALA A 1 83 ? -18.207 11.024 20.024 1.00 68.19 83 ALA A O 1
ATOM 607 N N . ALA A 1 84 ? -16.500 11.730 18.742 1.00 64.62 84 ALA A N 1
ATOM 608 C CA . ALA A 1 84 ? -16.837 10.958 17.555 1.00 64.62 84 ALA A CA 1
ATOM 609 C C . ALA A 1 84 ? -15.624 10.117 17.143 1.00 64.62 84 ALA A C 1
ATOM 611 O O . ALA A 1 84 ? -14.515 10.638 17.018 1.00 64.62 84 ALA A O 1
ATOM 612 N N . ILE A 1 85 ? -15.836 8.814 16.940 1.00 60.12 85 ILE A N 1
ATOM 613 C CA . ILE A 1 85 ? -14.827 7.935 16.346 1.00 60.12 85 ILE A CA 1
ATOM 614 C C . ILE A 1 85 ? -14.830 8.208 14.843 1.00 60.12 85 ILE A C 1
ATOM 616 O O . ILE A 1 85 ? -15.791 7.880 14.148 1.00 60.12 85 ILE A O 1
ATOM 620 N N . SER A 1 86 ? -13.756 8.812 14.348 1.00 56.41 86 SER A N 1
ATOM 621 C CA . SER A 1 86 ? -13.531 8.993 12.917 1.00 56.41 86 SER A CA 1
ATOM 622 C C . SER A 1 86 ? -12.575 7.915 12.432 1.00 56.41 86 SER A C 1
ATOM 624 O O . SER A 1 86 ? -11.468 7.786 12.949 1.00 56.41 86 SER A O 1
ATOM 626 N N . GLN A 1 87 ? -12.991 7.147 11.424 1.00 50.16 87 GLN A N 1
ATOM 627 C CA . GLN A 1 87 ? -12.076 6.278 10.686 1.00 50.16 87 GLN A CA 1
ATOM 628 C C . GLN A 1 87 ? -10.965 7.163 10.112 1.00 50.16 87 GLN A C 1
ATOM 630 O O . GLN A 1 87 ? -11.256 8.103 9.366 1.00 50.16 87 GLN A O 1
ATOM 635 N N . VAL A 1 88 ? -9.709 6.896 10.481 1.00 51.94 88 VAL A N 1
ATOM 636 C CA . VAL A 1 88 ? -8.551 7.691 10.048 1.00 51.94 88 VAL A CA 1
ATOM 637 C C . VAL A 1 88 ? -8.247 7.391 8.577 1.00 51.94 88 VAL A C 1
ATOM 639 O O . VAL A 1 88 ? -7.314 6.683 8.220 1.00 51.94 88 VAL A O 1
ATOM 642 N N . ALA A 1 89 ? -9.089 7.946 7.716 1.00 43.53 89 ALA A N 1
ATOM 643 C CA . ALA A 1 89 ? -8.770 8.348 6.356 1.00 43.53 89 ALA A CA 1
ATOM 644 C C . ALA A 1 89 ? -9.110 9.837 6.134 1.00 43.53 89 ALA A C 1
ATOM 646 O O . ALA A 1 89 ? -8.707 10.401 5.119 1.00 43.53 89 ALA A O 1
ATOM 647 N N . ASP A 1 90 ? -9.814 10.497 7.069 1.00 38.38 90 ASP A N 1
ATOM 648 C CA . ASP A 1 90 ? -10.098 11.931 7.001 1.00 38.38 90 ASP A CA 1
ATOM 649 C C . ASP A 1 90 ? -10.291 12.562 8.397 1.00 38.38 90 ASP A C 1
ATOM 651 O O . ASP A 1 90 ? -10.914 11.977 9.282 1.00 38.38 90 ASP A O 1
ATOM 655 N N . ARG A 1 91 ? -9.768 13.789 8.521 1.00 33.66 91 ARG A N 1
ATOM 656 C CA . ARG A 1 91 ? -9.713 14.736 9.656 1.00 33.66 91 ARG A CA 1
ATOM 657 C C . ARG A 1 91 ? -8.788 14.449 10.846 1.00 33.66 91 ARG A C 1
ATOM 659 O O . ARG A 1 91 ? -9.115 13.729 11.785 1.00 33.66 91 ARG A O 1
ATOM 666 N N . LEU A 1 92 ? -7.696 15.225 10.879 1.00 36.88 92 LEU A N 1
ATOM 667 C CA . LEU A 1 92 ? -7.143 15.746 12.129 1.00 36.88 92 LEU A CA 1
ATOM 668 C C . LEU A 1 92 ? -8.273 16.405 12.936 1.00 36.88 92 LEU A C 1
ATOM 670 O O . LEU A 1 92 ? -8.927 17.320 12.444 1.00 36.88 92 LEU A O 1
ATOM 674 N N . ILE A 1 93 ? -8.474 15.893 14.147 1.00 39.06 93 ILE A N 1
ATOM 675 C CA . ILE A 1 93 ? -8.971 16.555 15.359 1.00 39.06 93 ILE A CA 1
ATOM 676 C C . ILE A 1 93 ? -9.467 17.997 15.128 1.00 39.06 93 ILE A C 1
ATOM 678 O O . ILE A 1 93 ? -8.668 18.931 15.081 1.00 39.06 93 ILE A O 1
ATOM 682 N N . ASP A 1 94 ? -10.786 18.178 15.057 1.00 41.56 94 ASP A N 1
ATOM 683 C CA . ASP A 1 94 ? -11.416 19.492 15.198 1.00 41.56 94 ASP A CA 1
ATOM 684 C C . ASP A 1 94 ? -11.859 19.634 16.661 1.00 41.56 94 ASP A C 1
ATOM 686 O O . ASP A 1 94 ? -12.916 19.144 17.063 1.00 41.56 94 ASP A O 1
ATOM 690 N N . PHE A 1 95 ? -10.998 20.223 17.498 1.00 43.38 95 PHE A N 1
ATOM 691 C CA . PHE A 1 95 ? -11.413 20.709 18.814 1.00 43.38 95 PHE A CA 1
ATOM 692 C C . PHE A 1 95 ? -12.244 21.974 18.586 1.00 43.38 95 PHE A C 1
ATOM 694 O O . PHE A 1 95 ? -11.720 23.088 18.601 1.00 43.38 95 PHE A O 1
ATOM 701 N N . GLY A 1 96 ? -13.544 21.788 18.360 1.00 33.00 96 GLY A N 1
ATOM 702 C CA . GLY A 1 96 ? -14.516 22.873 18.363 1.00 33.00 96 GLY A CA 1
ATOM 703 C C . GLY A 1 96 ? -14.530 23.552 19.732 1.00 33.00 96 GLY A C 1
ATOM 704 O O . GLY A 1 96 ? -15.045 23.002 20.704 1.00 33.00 96 GLY A O 1
ATOM 705 N N . MET A 1 97 ? -13.921 24.734 19.803 1.00 35.09 97 MET A N 1
ATOM 706 C CA . MET A 1 97 ? -14.123 25.704 20.870 1.00 35.09 97 MET A CA 1
ATOM 707 C C . MET A 1 97 ? -15.387 26.527 20.594 1.00 35.09 97 MET A C 1
ATOM 709 O O . MET A 1 97 ? -15.571 27.000 19.471 1.00 35.09 97 MET A O 1
ATOM 713 N N . CYS A 1 98 ? -16.121 26.764 21.689 1.00 39.53 98 CYS A N 1
ATOM 714 C CA . CYS A 1 98 ? -17.303 27.613 21.906 1.00 39.53 98 CYS A CA 1
ATOM 715 C C . CYS A 1 98 ? -18.668 26.939 21.721 1.00 39.53 98 CYS A C 1
ATOM 717 O O . CYS A 1 98 ? -19.121 26.764 20.572 1.00 39.53 98 CYS A O 1
#